Protein AF-Q9NFS2-F1 (afdb_monomer_lite)

InterPro domains:
  IPR023214 HAD superfamily [G3DSA:3.40.50.1000] (1-45)
  IPR036412 HAD-like superfamily [SSF56784] (1-44)

pLDDT: mean 94.23, std 6.56, range [55.19, 98.44]

Secondary structure (DSSP, 8-state):
-BSSHHHHTTTTTSS--EEE-SS---HHHHHH-SEEES-THHHHT-

Sequence (46 aa):
IGDGATDLEAVPPANYFIGFGGNVVRPEVYRRAQYYVTDFEQLMGQ

Foldseek 3Di:
DEQDPVQLVPPVVDPAFEHEALPHHDPVSVVRHPHYDNDCVVVVVD

Structure (mmCIF, N/CA/C/O backbone):
data_AF-Q9NFS2-F1
#
_entry.id   AF-Q9NFS2-F1
#
loop_
_atom_site.group_PDB
_atom_site.id
_atom_site.type_symbol
_atom_site.label_atom_id
_atom_site.label_alt_id
_atom_site.label_comp_id
_atom_site.label_asym_id
_atom_site.label_entity_id
_atom_site.label_seq_id
_atom_site.pdbx_PDB_ins_code
_atom_site.Cartn_x
_atom_site.Cartn_y
_atom_site.Cartn_z
_atom_site.occupancy
_atom_site.B_iso_or_equiv
_atom_site.auth_seq_id
_atom_site.auth_comp_id
_atom_site.auth_asym_id
_atom_site.auth_atom_id
_atom_site.pdbx_PDB_model_num
ATOM 1 N N . ILE A 1 1 ? -2.809 -5.196 0.790 1.00 96.06 1 ILE A N 1
ATOM 2 C CA . ILE A 1 1 ? -2.665 -3.820 1.321 1.00 96.06 1 ILE A CA 1
ATOM 3 C C . ILE A 1 1 ? -1.238 -3.712 1.825 1.00 96.06 1 ILE A C 1
ATOM 5 O O . ILE A 1 1 ? -0.841 -4.638 2.520 1.00 96.06 1 ILE A O 1
ATOM 9 N N . GLY A 1 2 ? -0.473 -2.686 1.459 1.00 96.88 2 GLY A N 1
ATOM 10 C CA . GLY A 1 2 ? 0.926 -2.576 1.897 1.00 96.88 2 GLY A CA 1
ATOM 11 C C . GLY A 1 2 ? 1.601 -1.279 1.461 1.00 96.88 2 GLY A C 1
ATOM 12 O O . GLY A 1 2 ? 1.084 -0.575 0.593 1.00 96.88 2 GLY A O 1
ATOM 13 N N . ASP A 1 3 ? 2.728 -0.943 2.085 1.00 95.56 3 ASP A N 1
ATOM 14 C CA . ASP A 1 3 ? 3.488 0.288 1.827 1.00 95.56 3 ASP A CA 1
ATOM 15 C C . ASP A 1 3 ? 4.730 0.061 0.955 1.00 95.56 3 ASP A C 1
ATOM 17 O O . ASP A 1 3 ? 5.380 1.033 0.565 1.00 95.56 3 ASP A O 1
ATOM 21 N N . GLY A 1 4 ? 5.083 -1.194 0.661 1.00 95.19 4 GLY A N 1
ATOM 22 C CA . GLY A 1 4 ? 6.301 -1.585 -0.040 1.00 95.19 4 GLY A CA 1
ATOM 23 C C . GLY A 1 4 ? 6.104 -1.942 -1.515 1.00 95.19 4 GLY A C 1
ATOM 24 O O . GLY A 1 4 ? 5.021 -2.306 -1.973 1.00 95.19 4 GLY A O 1
ATOM 25 N N . ALA A 1 5 ? 7.202 -1.879 -2.276 1.00 93.19 5 ALA A N 1
ATOM 26 C CA . ALA A 1 5 ? 7.234 -2.330 -3.670 1.00 93.19 5 ALA A CA 1
ATOM 27 C C . ALA A 1 5 ? 6.985 -3.847 -3.793 1.00 93.19 5 ALA A C 1
ATOM 29 O O . ALA A 1 5 ? 6.306 -4.282 -4.717 1.00 93.19 5 ALA A O 1
ATOM 30 N N . THR A 1 6 ? 7.443 -4.643 -2.820 1.00 93.38 6 THR A N 1
ATOM 31 C CA . THR A 1 6 ? 7.169 -6.088 -2.759 1.00 93.38 6 THR A CA 1
ATOM 32 C C . THR A 1 6 ? 5.683 -6.393 -2.577 1.00 93.38 6 THR A C 1
ATOM 34 O O . THR A 1 6 ? 5.193 -7.378 -3.118 1.00 93.38 6 THR A O 1
ATOM 37 N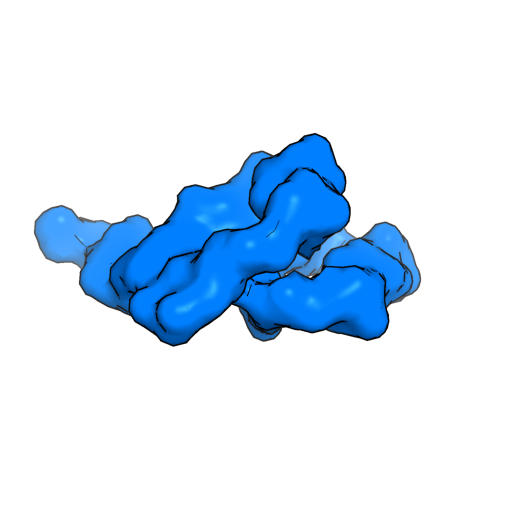 N . ASP A 1 7 ? 4.943 -5.541 -1.858 1.00 93.56 7 ASP A N 1
ATOM 38 C CA . ASP A 1 7 ? 3.495 -5.713 -1.687 1.00 93.56 7 ASP A CA 1
ATOM 39 C C . ASP A 1 7 ? 2.739 -5.415 -2.988 1.00 93.56 7 ASP A C 1
ATOM 41 O O . ASP A 1 7 ? 1.758 -6.082 -3.316 1.00 93.56 7 ASP A O 1
ATOM 45 N N . LEU A 1 8 ? 3.212 -4.419 -3.742 1.00 91.50 8 LEU A N 1
ATOM 46 C CA . LEU A 1 8 ? 2.679 -4.040 -5.048 1.00 91.50 8 LEU A CA 1
ATOM 47 C C . LEU A 1 8 ? 2.902 -5.138 -6.102 1.00 91.50 8 LEU A C 1
ATOM 49 O O . LEU A 1 8 ? 2.034 -5.369 -6.942 1.00 91.50 8 LEU A O 1
ATOM 53 N N . GLU A 1 9 ? 4.046 -5.819 -6.054 1.00 93.62 9 GLU A N 1
ATOM 54 C CA . GLU A 1 9 ? 4.393 -6.924 -6.960 1.00 93.62 9 GLU A CA 1
ATOM 55 C C . GLU A 1 9 ? 3.595 -8.207 -6.697 1.00 93.62 9 GLU A C 1
ATOM 57 O O . GLU A 1 9 ? 3.560 -9.087 -7.553 1.00 93.62 9 GLU A O 1
ATOM 62 N N . ALA A 1 10 ? 2.893 -8.304 -5.564 1.00 93.19 10 ALA A N 1
ATOM 63 C CA . ALA A 1 10 ? 2.041 -9.451 -5.252 1.00 93.19 10 ALA A CA 1
ATOM 64 C C . ALA A 1 10 ? 0.781 -9.547 -6.143 1.00 93.19 10 ALA A C 1
ATOM 66 O O . ALA A 1 10 ? 0.020 -10.512 -6.026 1.00 93.19 10 ALA A O 1
ATOM 67 N N . VAL A 1 11 ? 0.537 -8.560 -7.015 1.00 92.38 11 VAL A N 1
ATOM 68 C CA . VAL A 1 11 ? -0.536 -8.558 -8.018 1.00 92.38 11 VAL A CA 1
ATOM 69 C C . VAL A 1 11 ? 0.078 -8.704 -9.414 1.00 92.38 11 VAL A C 1
ATOM 71 O O . VAL A 1 11 ? 0.628 -7.723 -9.926 1.00 92.38 11 VAL A O 1
ATOM 74 N N . PRO A 1 12 ? -0.063 -9.867 -10.085 1.00 90.50 12 PRO A N 1
ATOM 75 C CA . PRO A 1 12 ? -0.665 -11.145 -9.642 1.00 90.50 12 PRO A CA 1
ATOM 76 C C . PRO A 1 12 ? 0.244 -11.987 -8.706 1.00 90.50 12 PRO A C 1
ATOM 78 O O . PRO A 1 12 ? 1.458 -11.798 -8.738 1.00 90.50 12 PRO A O 1
ATOM 81 N N . PRO A 1 13 ? -0.292 -12.947 -7.903 1.00 93.19 13 PRO A N 1
ATOM 82 C CA . PRO A 1 13 ? -1.608 -13.602 -8.008 1.00 93.19 13 PRO A CA 1
ATOM 83 C C . PRO A 1 13 ? -2.762 -12.926 -7.260 1.00 93.19 13 PRO A C 1
ATOM 85 O O . PRO A 1 13 ? -3.910 -13.324 -7.457 1.00 93.19 13 PRO A O 1
ATOM 88 N N . ALA A 1 14 ? -2.502 -11.936 -6.405 1.00 94.38 14 ALA A N 1
ATOM 89 C CA . ALA A 1 14 ? -3.590 -11.183 -5.792 1.00 94.38 14 ALA A CA 1
ATOM 90 C C . ALA A 1 14 ? -4.389 -10.434 -6.873 1.00 94.38 14 ALA A C 1
ATOM 92 O O . ALA A 1 14 ? -3.840 -10.026 -7.894 1.00 94.38 14 ALA A O 1
ATOM 93 N N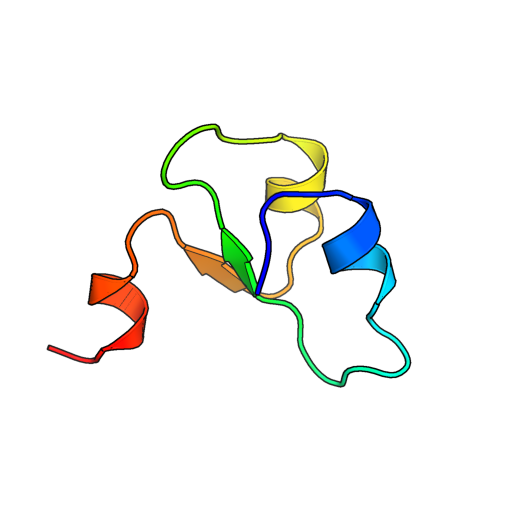 . ASN A 1 15 ? -5.694 -10.256 -6.662 1.00 95.56 15 ASN A N 1
ATOM 94 C CA . ASN A 1 15 ? -6.547 -9.548 -7.624 1.00 95.56 15 ASN A CA 1
ATOM 95 C C . ASN A 1 15 ? -6.398 -8.026 -7.514 1.00 95.56 15 ASN A C 1
ATOM 97 O O . ASN A 1 15 ? -6.426 -7.322 -8.520 1.00 95.56 15 ASN A O 1
ATOM 101 N N . TYR A 1 16 ? -6.223 -7.526 -6.290 1.00 94.94 16 TYR A N 1
ATOM 102 C CA . TYR A 1 16 ? -6.205 -6.100 -5.990 1.00 94.94 16 TYR A CA 1
ATOM 103 C C . TYR A 1 16 ? -5.067 -5.756 -5.040 1.00 94.94 16 TYR A C 1
ATOM 105 O O . TYR A 1 16 ? -4.755 -6.508 -4.114 1.00 94.94 16 TYR A O 1
ATOM 113 N N . PHE A 1 17 ? -4.497 -4.573 -5.241 1.00 96.81 17 PHE A N 1
ATOM 114 C CA . PHE A 1 17 ? -3.534 -3.978 -4.328 1.00 96.81 17 PHE A CA 1
ATOM 115 C C . PHE A 1 17 ? -4.002 -2.586 -3.902 1.00 96.81 17 PHE A C 1
ATOM 117 O O . PHE A 1 17 ? -4.328 -1.743 -4.738 1.00 96.81 17 PHE A O 1
ATOM 124 N N . ILE A 1 18 ? -4.003 -2.361 -2.587 1.00 97.81 18 ILE A N 1
ATOM 125 C CA . ILE A 1 18 ? -4.241 -1.061 -1.961 1.00 97.81 18 ILE A CA 1
ATOM 126 C C . ILE A 1 18 ? -2.915 -0.621 -1.335 1.00 97.81 18 ILE A C 1
ATOM 128 O O . ILE A 1 18 ? -2.427 -1.278 -0.412 1.00 97.81 18 ILE A O 1
ATOM 132 N N . GLY A 1 19 ? -2.328 0.454 -1.850 1.00 97.88 19 GLY A N 1
ATOM 133 C CA . GLY A 1 19 ? -1.139 1.071 -1.278 1.00 97.88 19 GLY A CA 1
ATOM 134 C C . GLY A 1 19 ? -1.474 1.782 0.030 1.00 97.88 19 GLY A C 1
ATOM 135 O O . GLY A 1 19 ? -2.515 2.433 0.133 1.00 97.88 19 GLY A O 1
ATOM 136 N N . PHE A 1 20 ? -0.605 1.654 1.026 1.00 98.44 20 PHE A N 1
ATOM 137 C CA . PHE A 1 20 ? -0.759 2.300 2.324 1.00 98.44 20 PHE A CA 1
ATOM 138 C C . PHE A 1 20 ? 0.390 3.275 2.582 1.00 98.44 20 PHE A C 1
ATOM 140 O O . PHE A 1 20 ? 1.557 2.912 2.471 1.00 98.44 20 PHE A O 1
ATOM 147 N N . GLY A 1 21 ? 0.051 4.513 2.937 1.00 97.31 21 GLY A N 1
ATOM 148 C CA . GLY A 1 21 ? 1.005 5.600 3.153 1.00 97.31 21 GLY A CA 1
ATOM 149 C C . GLY A 1 21 ? 0.935 6.270 4.517 1.00 97.31 21 GLY A C 1
ATOM 150 O O . GLY A 1 21 ? 1.450 7.377 4.637 1.00 97.31 21 GLY A O 1
ATOM 151 N N . GLY A 1 22 ? 0.275 5.666 5.511 1.00 96.81 22 GLY A N 1
ATOM 152 C CA . GLY A 1 22 ? -0.026 6.349 6.778 1.00 96.81 22 GLY A CA 1
ATOM 153 C C . GLY A 1 22 ? 1.187 6.716 7.629 1.00 96.81 22 GLY A C 1
ATOM 154 O O . GLY A 1 22 ? 1.131 7.678 8.384 1.00 96.81 22 GLY A O 1
ATOM 155 N N . ASN A 1 23 ? 2.307 6.009 7.453 1.00 94.69 23 ASN A N 1
ATOM 156 C CA . ASN A 1 23 ? 3.573 6.362 8.098 1.00 94.69 23 ASN A CA 1
ATOM 157 C C . ASN A 1 23 ? 4.496 7.143 7.156 1.00 94.69 23 ASN A C 1
ATOM 159 O O . ASN A 1 23 ? 5.038 8.183 7.521 1.00 94.69 23 ASN A O 1
ATOM 163 N N . VAL A 1 24 ? 4.708 6.627 5.943 1.00 96.12 24 VAL A N 1
ATOM 164 C CA . VAL A 1 24 ? 5.601 7.214 4.942 1.00 96.12 24 VAL A CA 1
ATOM 165 C C . VAL A 1 24 ? 4.994 7.007 3.562 1.00 96.12 24 VAL A C 1
ATOM 167 O O . VAL A 1 24 ? 4.649 5.888 3.190 1.00 96.12 24 VAL A O 1
ATOM 170 N N . VAL A 1 25 ? 4.921 8.075 2.770 1.00 96.62 25 VAL A N 1
ATOM 171 C CA . VAL A 1 25 ? 4.506 7.989 1.367 1.00 96.62 25 VAL A CA 1
ATOM 172 C C . VAL A 1 25 ? 5.699 7.578 0.512 1.00 96.62 25 VAL A C 1
ATOM 174 O O . VAL A 1 25 ? 6.668 8.327 0.377 1.00 96.62 25 VAL A O 1
ATOM 177 N N . ARG A 1 26 ? 5.621 6.397 -0.108 1.00 97.06 26 ARG A N 1
ATOM 178 C CA . ARG A 1 26 ? 6.614 5.944 -1.092 1.00 97.06 26 ARG A CA 1
ATOM 179 C C . ARG A 1 26 ? 6.133 6.288 -2.505 1.00 97.06 26 ARG A C 1
ATOM 181 O O . ARG A 1 26 ? 5.123 5.730 -2.936 1.00 97.06 26 ARG A O 1
ATOM 188 N N . PRO A 1 27 ? 6.841 7.149 -3.267 1.00 96.69 27 PRO A N 1
ATOM 189 C CA . PRO A 1 27 ? 6.366 7.607 -4.577 1.00 96.69 27 PRO A CA 1
ATOM 190 C C . PRO A 1 27 ? 6.139 6.491 -5.600 1.00 96.69 27 PRO A C 1
ATOM 192 O O . PRO A 1 27 ? 5.332 6.643 -6.513 1.00 96.69 27 PRO A O 1
ATOM 195 N N . GLU A 1 28 ? 6.870 5.382 -5.499 1.00 95.94 28 GLU A N 1
ATOM 196 C CA . GLU A 1 28 ? 6.668 4.225 -6.371 1.00 95.94 28 GLU A CA 1
ATOM 197 C C . GLU A 1 28 ? 5.332 3.527 -6.094 1.00 95.94 28 GLU A C 1
ATOM 199 O O . GLU A 1 28 ? 4.552 3.315 -7.019 1.00 95.9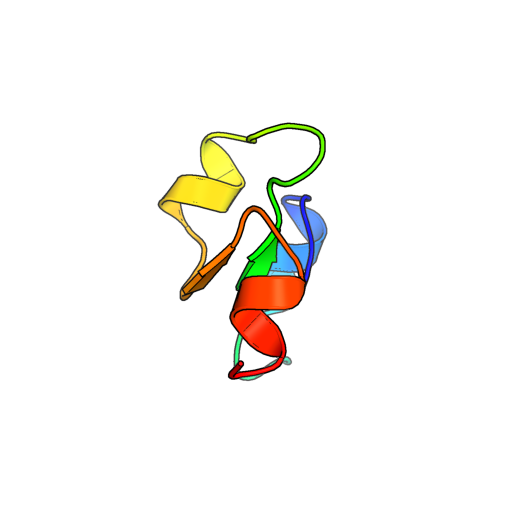4 28 GLU A O 1
ATOM 204 N N . VAL A 1 29 ? 5.042 3.241 -4.824 1.00 96.50 29 VAL A N 1
ATOM 205 C CA . VAL A 1 29 ? 3.803 2.578 -4.400 1.00 96.50 29 VAL A CA 1
ATOM 206 C C . VAL A 1 29 ? 2.603 3.488 -4.642 1.00 96.50 29 VAL A C 1
ATOM 208 O O . VAL A 1 29 ? 1.620 3.044 -5.221 1.00 96.50 29 VAL A O 1
ATOM 211 N N . TYR A 1 30 ? 2.712 4.781 -4.320 1.00 97.00 30 TYR A N 1
ATOM 212 C CA . TYR A 1 30 ? 1.656 5.764 -4.582 1.00 97.00 30 TYR A CA 1
ATOM 213 C C . TYR A 1 30 ? 1.268 5.850 -6.063 1.00 97.00 30 TYR A C 1
ATOM 215 O O . TYR A 1 30 ? 0.088 5.898 -6.393 1.00 97.00 30 TYR A O 1
ATOM 223 N N . ARG A 1 31 ? 2.254 5.839 -6.970 1.00 96.88 31 ARG A N 1
ATOM 224 C CA . ARG A 1 31 ? 1.998 5.961 -8.414 1.00 96.88 31 ARG A CA 1
ATOM 225 C C . ARG A 1 31 ? 1.481 4.680 -9.062 1.00 96.88 31 ARG A C 1
ATOM 227 O O . ARG A 1 31 ? 0.883 4.761 -10.129 1.00 96.88 31 ARG A O 1
ATOM 234 N N . ARG A 1 32 ? 1.774 3.516 -8.480 1.00 96.19 32 ARG A N 1
ATOM 235 C CA . ARG A 1 32 ? 1.489 2.208 -9.092 1.00 96.19 32 ARG A CA 1
ATOM 236 C C . ARG A 1 32 ? 0.325 1.466 -8.430 1.00 96.19 32 ARG A C 1
ATOM 238 O O . ARG A 1 32 ? -0.173 0.510 -9.018 1.00 96.19 32 ARG A O 1
ATOM 245 N N . ALA A 1 33 ? -0.098 1.859 -7.229 1.00 96.44 33 ALA A N 1
ATOM 246 C CA . ALA A 1 33 ? -1.207 1.203 -6.551 1.00 96.44 33 ALA A CA 1
ATOM 247 C C . ALA A 1 33 ? -2.543 1.449 -7.268 1.00 96.44 33 ALA A C 1
ATOM 249 O O . ALA A 1 33 ? -2.798 2.544 -7.762 1.00 96.44 33 ALA A O 1
ATOM 250 N N . GLN A 1 34 ? -3.412 0.433 -7.296 1.00 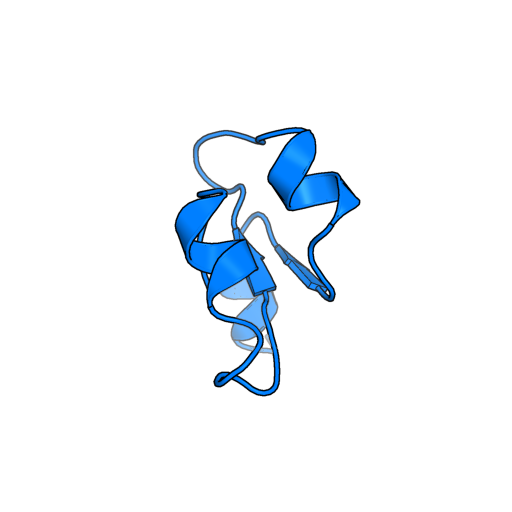95.94 34 GLN A N 1
ATOM 251 C CA . GLN A 1 34 ? -4.756 0.554 -7.885 1.00 95.94 34 GLN A CA 1
ATOM 252 C C . GLN A 1 34 ? -5.653 1.455 -7.030 1.00 95.94 34 GLN A C 1
ATOM 254 O O . GLN A 1 34 ? -6.453 2.231 -7.542 1.00 95.94 34 GLN A O 1
ATOM 259 N N . TYR A 1 35 ? -5.472 1.353 -5.716 1.00 96.38 35 TYR A N 1
ATOM 260 C CA . TYR A 1 35 ? -6.089 2.196 -4.704 1.00 96.38 35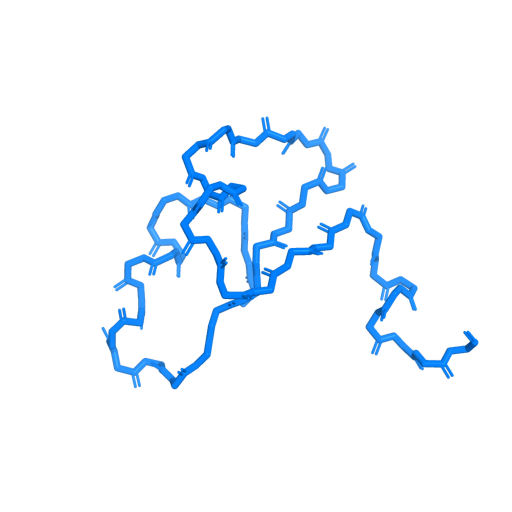 TYR A CA 1
ATOM 261 C C . TYR A 1 35 ? -5.010 2.626 -3.719 1.00 96.38 35 TYR A C 1
ATOM 263 O O . TYR A 1 35 ? -4.048 1.889 -3.508 1.00 96.38 35 TYR A O 1
ATOM 271 N N . TYR A 1 36 ? -5.166 3.787 -3.091 1.00 97.19 36 TYR A N 1
ATOM 272 C CA . TYR A 1 36 ? -4.198 4.273 -2.117 1.00 97.19 36 TYR A CA 1
ATOM 273 C C . TYR A 1 36 ? -4.899 4.945 -0.945 1.00 97.19 36 TYR A C 1
ATOM 275 O O . TYR A 1 36 ? -5.793 5.766 -1.143 1.00 97.19 36 TYR A O 1
ATOM 283 N N . VAL A 1 37 ? -4.470 4.606 0.266 1.00 97.75 37 VAL A N 1
ATOM 284 C CA . VAL A 1 37 ? -4.967 5.189 1.514 1.00 97.75 37 VAL A CA 1
ATOM 285 C C . VAL A 1 37 ? -3.801 5.613 2.400 1.00 97.75 37 VAL A C 1
ATOM 287 O O . VAL A 1 37 ? -2.700 5.063 2.333 1.00 97.75 37 VAL A O 1
ATOM 290 N N . THR A 1 38 ? -4.042 6.604 3.244 1.00 97.25 38 THR A N 1
ATOM 291 C CA . THR A 1 38 ? -3.101 7.065 4.275 1.00 97.25 38 THR A CA 1
ATOM 292 C C . THR A 1 38 ? -3.642 6.849 5.682 1.00 97.25 38 THR A C 1
ATOM 294 O O . THR A 1 38 ? -2.898 7.002 6.639 1.00 97.25 38 THR A O 1
ATOM 297 N N . ASP A 1 39 ? -4.906 6.460 5.815 1.00 96.38 39 ASP A N 1
ATOM 298 C CA . ASP A 1 39 ? -5.530 6.113 7.085 1.00 96.38 39 ASP A CA 1
ATOM 299 C C . ASP A 1 39 ? -6.412 4.870 6.898 1.00 96.38 39 ASP A C 1
ATOM 301 O O . ASP A 1 39 ? -7.076 4.712 5.869 1.00 96.38 39 ASP A O 1
ATOM 305 N N . PHE A 1 40 ? -6.409 3.970 7.881 1.00 95.19 40 PHE A N 1
ATOM 306 C CA . PHE A 1 40 ? -7.269 2.789 7.871 1.00 95.19 40 PHE A CA 1
ATOM 307 C C . PHE A 1 40 ? -8.750 3.140 8.032 1.00 95.19 40 PHE A C 1
ATOM 309 O O . PHE A 1 40 ? -9.583 2.393 7.520 1.00 95.19 40 PHE A O 1
ATOM 316 N N . GLU A 1 41 ? -9.087 4.281 8.640 1.00 96.12 41 GLU A N 1
ATOM 317 C CA . GLU A 1 41 ? -10.468 4.785 8.715 1.00 96.12 41 GLU A CA 1
ATOM 318 C C . GLU A 1 41 ? -11.112 4.892 7.320 1.00 96.12 41 GLU A C 1
ATOM 320 O O . GLU A 1 41 ? -12.283 4.560 7.138 1.00 96.12 41 GLU A O 1
ATOM 325 N N . GLN A 1 42 ? -10.322 5.218 6.287 1.00 94.50 42 GLN A N 1
ATOM 326 C CA . GLN A 1 42 ? -10.788 5.294 4.893 1.00 94.50 42 GLN A CA 1
ATOM 327 C C . GLN A 1 42 ? -11.289 3.946 4.348 1.00 94.50 42 GLN A C 1
ATOM 329 O O . GLN A 1 42 ? -12.032 3.915 3.368 1.00 94.50 42 GLN A O 1
ATOM 334 N N . LEU A 1 43 ? -10.872 2.830 4.956 1.00 93.38 43 LEU A N 1
ATOM 335 C CA . LEU A 1 43 ? -11.307 1.481 4.591 1.00 93.38 43 LEU A CA 1
ATOM 336 C C . LEU A 1 43 ? -12.501 0.996 5.420 1.00 93.38 43 LEU A C 1
ATOM 338 O O . LEU A 1 43 ? -13.122 0.003 5.045 1.00 93.38 43 LEU A O 1
ATOM 342 N N . MET A 1 44 ? -12.818 1.659 6.535 1.00 92.38 44 MET A N 1
ATOM 343 C CA . MET A 1 44 ? -13.867 1.218 7.461 1.00 92.38 44 MET A CA 1
ATOM 344 C C . MET A 1 44 ? -15.266 1.737 7.099 1.00 92.38 44 MET A C 1
ATOM 346 O O . MET A 1 44 ? -16.247 1.235 7.642 1.00 92.38 44 MET A O 1
ATOM 350 N N . GLY 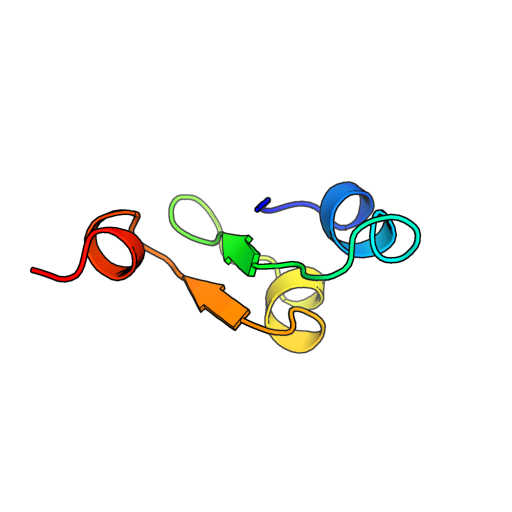A 1 45 ? -15.375 2.673 6.149 1.00 78.75 45 GLY A N 1
ATOM 351 C CA . GLY A 1 45 ? -16.657 3.118 5.590 1.00 78.75 45 GLY A CA 1
ATOM 352 C C . GLY A 1 45 ? -17.528 3.938 6.547 1.00 78.75 45 GLY A C 1
ATOM 353 O O . GLY A 1 45 ? -18.751 3.880 6.424 1.00 78.75 45 GLY A O 1
ATOM 354 N N . GLN A 1 46 ? -16.910 4.649 7.496 1.00 55.19 46 GLN A N 1
ATOM 355 C CA . GLN A 1 46 ? -17.591 5.607 8.376 1.00 55.19 46 GLN A CA 1
ATOM 356 C C . GLN A 1 46 ? -17.784 6.968 7.703 1.00 55.19 46 GLN A C 1
ATOM 358 O O . GLN A 1 46 ? -16.883 7.388 6.939 1.00 55.19 46 GLN A O 1
#

Radius of gyration: 10.18 Å; chains: 1; bounding box: 25×22×18 Å

Organism: Drosophila melanogaster (NCBI:txid7227)